Protein AF-A0A3E0IY91-F1 (afdb_monomer_lite)

Secondary structure (DSSP, 8-state):
-HHHHHHHHHHHHHHHTT-HHHHHHHHHHHHHHHHHHHHHTT-HHHHHHHHHHHHHHHHHHHHH--

pLDDT: mean 85.57, std 7.38, range [62.91, 95.19]

Radius of gyration: 11.89 Å; chains: 1; bounding box: 21×21×34 Å

Structure (mmCIF, N/CA/C/O backbone):
data_AF-A0A3E0IY91-F1
#
_entry.id   AF-A0A3E0IY91-F1
#
loop_
_atom_site.group_PDB
_atom_site.id
_atom_site.type_symbol
_atom_site.label_atom_id
_atom_site.label_alt_id
_atom_site.label_comp_id
_atom_site.label_asym_id
_atom_site.label_entity_id
_atom_site.label_seq_id
_atom_site.pdbx_PDB_ins_code
_atom_site.Cartn_x
_atom_site.Cartn_y
_atom_site.Cartn_z
_atom_site.occupancy
_atom_site.B_iso_or_equiv
_atom_site.auth_seq_id
_atom_site.auth_comp_id
_atom_site.auth_asym_id
_atom_site.auth_atom_id
_atom_site.pdbx_PDB_model_num
ATOM 1 N N . MET A 1 1 ? -5.191 12.637 6.657 1.00 62.91 1 MET A N 1
ATOM 2 C CA . MET A 1 1 ? -4.810 11.299 6.149 1.00 62.91 1 MET A CA 1
ATOM 3 C C . MET A 1 1 ? -5.782 10.730 5.108 1.00 62.91 1 MET A C 1
ATOM 5 O O . MET A 1 1 ? -5.364 10.507 3.985 1.00 62.91 1 MET A O 1
ATOM 9 N N . ARG A 1 2 ? -7.080 10.543 5.406 1.00 65.56 2 ARG A N 1
ATOM 10 C CA . ARG A 1 2 ? -8.035 9.888 4.476 1.00 65.56 2 ARG A CA 1
ATOM 11 C C . ARG A 1 2 ? -8.254 10.631 3.141 1.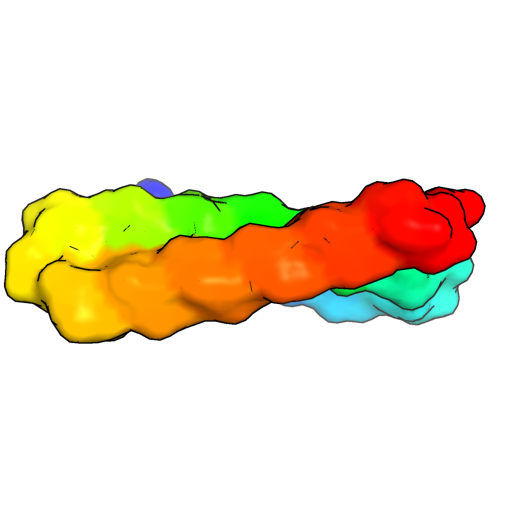00 65.56 2 ARG A C 1
ATOM 13 O O . ARG A 1 2 ? -8.262 10.003 2.092 1.00 65.56 2 ARG A O 1
ATOM 20 N N . LYS A 1 3 ? -8.364 11.969 3.178 1.00 74.31 3 LYS A N 1
ATOM 21 C CA . LYS A 1 3 ? -8.461 12.825 1.974 1.00 74.31 3 LYS A CA 1
ATOM 22 C C . LYS A 1 3 ? -7.177 12.814 1.134 1.00 74.31 3 LYS A C 1
ATOM 24 O O . LYS A 1 3 ? -7.252 12.835 -0.082 1.00 74.31 3 LYS A O 1
ATOM 29 N N . ILE A 1 4 ? -6.020 12.733 1.794 1.00 75.56 4 ILE A N 1
ATOM 30 C CA . ILE A 1 4 ? -4.704 12.679 1.142 1.00 75.56 4 ILE A CA 1
ATOM 31 C C . ILE A 1 4 ? -4.558 11.350 0.387 1.00 75.56 4 ILE A C 1
ATOM 33 O O . ILE A 1 4 ? -4.234 11.364 -0.792 1.00 75.56 4 ILE A O 1
ATOM 37 N N . GLY A 1 5 ? -4.903 10.218 1.016 1.00 71.75 5 GLY A N 1
ATOM 38 C CA . GLY A 1 5 ? -4.895 8.906 0.353 1.00 71.75 5 GLY A CA 1
ATOM 39 C C . GLY A 1 5 ? -5.831 8.824 -0.861 1.00 71.75 5 GLY A C 1
ATOM 40 O O . GLY A 1 5 ? -5.460 8.251 -1.876 1.00 71.75 5 GLY A O 1
ATOM 41 N N . LEU A 1 6 ? -7.011 9.453 -0.799 1.00 78.56 6 LEU A N 1
ATOM 42 C CA . LEU A 1 6 ? -7.928 9.550 -1.947 1.00 78.56 6 LEU A CA 1
ATOM 43 C C . LEU A 1 6 ? -7.332 10.355 -3.110 1.00 78.56 6 LEU A C 1
ATOM 45 O O . LEU A 1 6 ? -7.501 9.987 -4.268 1.00 78.56 6 LEU A O 1
ATOM 49 N N . LEU A 1 7 ? -6.621 11.439 -2.801 1.00 82.88 7 LEU A N 1
ATOM 50 C CA . LEU A 1 7 ? -5.9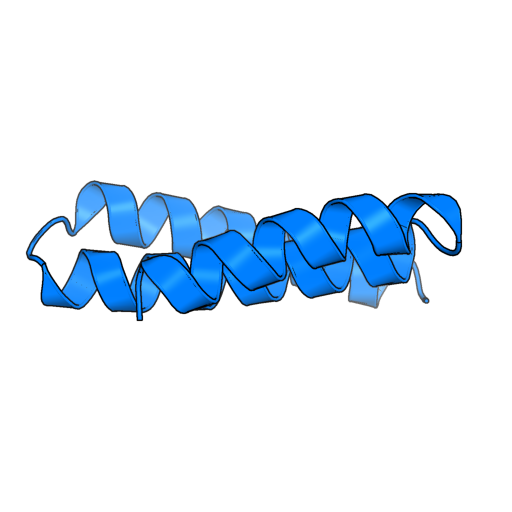83 12.295 -3.799 1.00 82.88 7 LEU A CA 1
ATOM 51 C C . LEU A 1 7 ? -4.843 11.551 -4.510 1.00 82.88 7 LEU A C 1
ATOM 53 O O . LEU A 1 7 ? -4.749 11.588 -5.734 1.00 82.88 7 LEU A O 1
ATOM 57 N N . PHE A 1 8 ? -4.044 10.787 -3.760 1.00 79.25 8 PHE A N 1
ATOM 58 C CA . PHE A 1 8 ? -3.024 9.916 -4.343 1.00 79.25 8 PHE A CA 1
ATOM 59 C C . PHE A 1 8 ? -3.608 8.747 -5.147 1.00 79.25 8 PHE A C 1
ATOM 61 O O . PHE A 1 8 ? -3.006 8.350 -6.139 1.00 79.25 8 PHE A O 1
ATOM 68 N N . LEU A 1 9 ? -4.781 8.224 -4.776 1.00 81.81 9 LEU A N 1
ATOM 69 C CA . LEU A 1 9 ? -5.476 7.195 -5.558 1.00 81.81 9 LEU A CA 1
ATOM 70 C C . LEU A 1 9 ? -5.923 7.729 -6.928 1.00 81.81 9 LEU A C 1
ATOM 72 O O . LEU A 1 9 ? -5.804 7.045 -7.939 1.00 81.81 9 LEU A O 1
ATOM 76 N N . LEU A 1 10 ? -6.403 8.972 -6.986 1.00 82.81 10 LEU A N 1
ATOM 77 C CA . LEU A 1 10 ? -6.727 9.620 -8.260 1.00 82.81 10 LEU A CA 1
ATOM 78 C C . LEU A 1 10 ? -5.467 9.875 -9.100 1.00 82.81 10 LEU A C 1
ATOM 80 O O . LEU A 1 10 ? -5.478 9.647 -10.309 1.00 82.81 10 LEU A O 1
ATOM 84 N N . LEU A 1 11 ? -4.366 10.280 -8.461 1.00 80.50 11 LEU A N 1
ATOM 85 C CA . LEU A 1 11 ? -3.076 10.446 -9.136 1.00 80.50 11 LEU A CA 1
ATOM 86 C C . LEU A 1 11 ? -2.534 9.120 -9.686 1.00 80.50 11 LEU A C 1
ATOM 88 O O . LEU A 1 11 ? -2.023 9.109 -10.804 1.00 80.50 11 LEU A O 1
ATOM 92 N N . SER A 1 12 ? -2.679 8.000 -8.966 1.00 76.75 12 SER A N 1
ATOM 93 C CA . SER A 1 12 ? -2.219 6.694 -9.459 1.00 76.75 12 SER A CA 1
ATOM 94 C C . SER A 1 12 ? -2.960 6.265 -10.726 1.00 76.75 12 SER A C 1
ATOM 96 O O . SER A 1 12 ? -2.346 5.699 -11.625 1.00 76.75 12 SER A O 1
ATOM 98 N N . ILE A 1 13 ? -4.255 6.586 -10.830 1.00 80.38 13 ILE A N 1
ATOM 99 C CA . ILE A 1 13 ? -5.051 6.334 -12.041 1.00 80.38 13 ILE A CA 1
ATOM 100 C C . ILE A 1 13 ? -4.536 7.185 -13.209 1.00 80.38 13 ILE A C 1
ATOM 102 O O . ILE A 1 13 ? -4.358 6.664 -14.305 1.00 80.38 13 ILE A O 1
ATOM 106 N N . GLY A 1 14 ? -4.248 8.471 -12.981 1.00 75.81 14 GLY A N 1
ATOM 107 C CA . GLY A 1 14 ? -3.703 9.355 -14.018 1.00 75.81 14 GLY A CA 1
ATOM 108 C C . GLY A 1 14 ? -2.329 8.909 -14.530 1.00 75.81 14 GLY A C 1
ATOM 109 O O . GLY A 1 14 ? -2.083 8.904 -15.734 1.00 75.81 14 GLY A O 1
ATOM 110 N N . ILE A 1 15 ? -1.446 8.479 -13.626 1.00 80.38 15 ILE A N 1
ATOM 111 C CA . ILE A 1 15 ? -0.082 8.042 -13.962 1.00 80.38 15 ILE A CA 1
ATOM 112 C C . ILE A 1 15 ? -0.081 6.685 -14.682 1.00 80.38 15 ILE A C 1
ATOM 114 O O . ILE A 1 15 ? 0.777 6.454 -15.536 1.00 80.38 15 ILE A O 1
ATOM 118 N N . ALA A 1 16 ? -1.070 5.824 -14.422 1.00 77.56 16 ALA A N 1
ATOM 119 C CA . ALA A 1 16 ? -1.206 4.537 -15.105 1.00 77.56 16 ALA A CA 1
ATOM 120 C C . ALA A 1 16 ? -1.393 4.666 -16.632 1.00 77.56 16 ALA A C 1
ATOM 122 O O . ALA A 1 16 ? -1.029 3.743 -17.355 1.00 77.56 16 ALA A O 1
ATOM 123 N N . PHE A 1 17 ? -1.891 5.804 -17.137 1.00 77.56 17 PHE A N 1
ATOM 124 C CA . PHE A 1 17 ? -1.977 6.070 -18.583 1.00 77.56 17 PHE A CA 1
ATOM 125 C C . PHE A 1 17 ? -0.617 6.356 -19.238 1.00 77.56 17 PHE A C 1
ATOM 127 O O . PHE A 1 17 ? -0.500 6.251 -20.456 1.00 77.56 17 PHE A O 1
ATOM 134 N N . ILE A 1 18 ? 0.398 6.723 -18.449 1.00 81.56 18 ILE A N 1
ATOM 135 C CA . ILE A 1 18 ? 1.758 7.013 -18.925 1.00 81.56 18 ILE A CA 1
ATOM 136 C C . ILE A 1 18 ? 2.647 5.781 -18.740 1.00 81.56 18 ILE A C 1
ATOM 138 O O . ILE A 1 18 ? 3.325 5.355 -19.670 1.00 81.56 18 ILE A O 1
ATOM 142 N N . ASN A 1 19 ? 2.641 5.202 -17.537 1.00 84.31 19 ASN A N 1
ATOM 143 C CA . ASN A 1 19 ? 3.354 3.969 -17.227 1.00 84.31 19 ASN A CA 1
ATOM 144 C C . ASN A 1 19 ? 2.555 3.175 -16.183 1.00 84.31 19 ASN A C 1
ATOM 146 O O . ASN A 1 19 ? 2.379 3.604 -15.037 1.00 84.31 19 ASN A O 1
ATOM 150 N N . VAL A 1 20 ? 2.091 1.995 -16.594 1.00 85.44 20 VAL A N 1
ATOM 151 C CA . VAL A 1 20 ? 1.263 1.108 -15.770 1.00 85.44 20 VAL A CA 1
ATOM 152 C C . VAL A 1 20 ? 2.021 0.635 -14.528 1.00 85.44 20 VAL A C 1
ATOM 154 O O . VAL A 1 20 ? 1.443 0.643 -13.445 1.00 85.44 20 VAL A O 1
ATOM 157 N N . ASN A 1 21 ? 3.31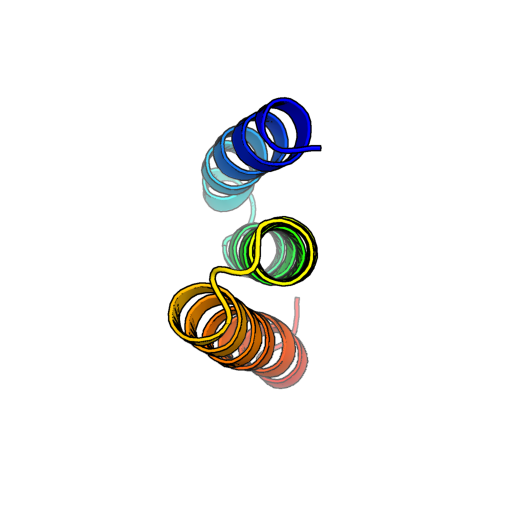1 0.304 -14.635 1.00 85.38 21 ASN A N 1
ATOM 158 C CA . ASN A 1 21 ? 4.120 -0.162 -13.504 1.00 85.38 21 ASN A CA 1
ATOM 159 C C . ASN A 1 21 ? 4.251 0.922 -12.428 1.00 85.38 21 ASN A C 1
ATOM 161 O O . ASN A 1 21 ? 4.038 0.657 -11.246 1.00 85.38 21 ASN A O 1
ATOM 165 N N . ILE A 1 22 ? 4.519 2.167 -12.832 1.00 85.19 22 ILE A N 1
ATOM 166 C CA . ILE A 1 22 ? 4.598 3.307 -11.906 1.00 85.19 22 ILE A CA 1
ATOM 167 C C . ILE A 1 22 ? 3.222 3.583 -11.280 1.00 85.19 22 ILE A C 1
ATOM 169 O O . ILE A 1 22 ? 3.126 3.799 -10.070 1.00 85.19 22 ILE A O 1
ATOM 173 N N . GLY A 1 23 ? 2.143 3.529 -12.068 1.00 86.75 23 GLY A N 1
ATOM 174 C CA . GLY A 1 23 ? 0.777 3.701 -11.564 1.00 86.75 23 GLY A CA 1
ATOM 175 C C . GLY A 1 23 ? 0.389 2.645 -10.523 1.00 86.75 23 GLY A C 1
ATOM 176 O O . GLY A 1 23 ? -0.103 2.989 -9.446 1.00 86.75 23 GLY A O 1
ATOM 177 N N . VAL A 1 24 ? 0.671 1.369 -10.801 1.00 87.88 24 VAL A N 1
ATOM 178 C CA . VAL A 1 24 ? 0.409 0.244 -9.887 1.00 87.88 24 VAL A CA 1
ATOM 179 C C . VAL A 1 24 ? 1.287 0.328 -8.635 1.00 87.88 24 VAL A C 1
ATOM 181 O O . VAL A 1 24 ? 0.805 0.057 -7.533 1.00 87.88 24 VAL A O 1
ATOM 184 N N . PHE A 1 25 ? 2.536 0.780 -8.762 1.00 89.00 25 PHE A N 1
ATOM 185 C CA . PHE A 1 25 ? 3.427 0.977 -7.619 1.00 89.00 25 PHE A CA 1
ATOM 186 C C . PHE A 1 25 ? 2.883 2.053 -6.673 1.00 89.00 25 PHE A C 1
ATOM 188 O O . PHE A 1 25 ? 2.743 1.819 -5.469 1.00 89.00 25 PHE A O 1
ATOM 195 N N . ILE A 1 26 ? 2.504 3.215 -7.218 1.00 89.19 26 ILE A N 1
ATOM 196 C CA . ILE A 1 26 ? 1.903 4.310 -6.445 1.00 89.19 26 ILE A CA 1
ATOM 197 C C . ILE A 1 26 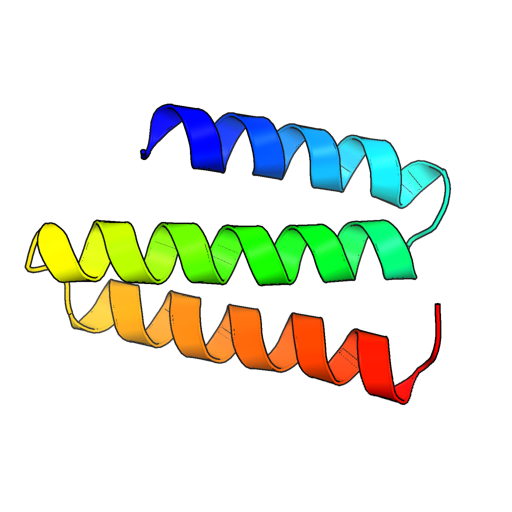? 0.591 3.844 -5.808 1.00 89.19 26 ILE A C 1
ATOM 199 O O . ILE A 1 26 ? 0.341 4.136 -4.639 1.00 89.19 26 ILE A O 1
ATOM 203 N N . PHE A 1 27 ? -0.220 3.067 -6.529 1.00 90.50 27 PHE A N 1
ATOM 204 C CA . PHE A 1 27 ? -1.438 2.473 -5.981 1.00 90.50 27 PHE A CA 1
ATOM 205 C C . PHE A 1 27 ? -1.146 1.557 -4.779 1.00 90.50 27 PHE A C 1
ATOM 207 O O . PHE A 1 27 ? -1.798 1.685 -3.740 1.00 90.50 27 PHE A O 1
ATOM 214 N N . GLY A 1 28 ? -0.121 0.704 -4.860 1.00 90.56 28 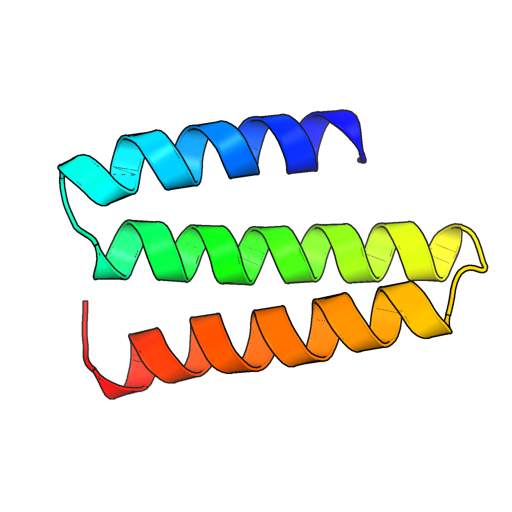GLY A N 1
ATOM 215 C CA . GLY A 1 28 ? 0.336 -0.117 -3.733 1.00 90.56 28 GLY A CA 1
ATOM 216 C C . GLY A 1 28 ? 0.730 0.720 -2.508 1.00 90.56 28 GLY A C 1
ATOM 217 O O . GLY A 1 28 ? 0.277 0.449 -1.393 1.00 90.56 28 GLY A O 1
ATOM 218 N N . VAL A 1 29 ? 1.472 1.814 -2.711 1.00 90.31 29 VAL A N 1
ATOM 219 C CA . VAL A 1 29 ? 1.846 2.764 -1.641 1.00 90.31 29 VAL A CA 1
ATOM 220 C C . VAL A 1 29 ? 0.616 3.418 -1.002 1.00 90.31 29 VAL A C 1
ATOM 222 O O . VAL A 1 29 ? 0.532 3.555 0.222 1.00 90.31 29 VAL A O 1
ATOM 225 N N . VAL A 1 30 ? -0.384 3.782 -1.802 1.00 92.06 30 VAL A N 1
ATOM 226 C CA . VAL A 1 30 ? -1.642 4.356 -1.303 1.00 92.06 30 VAL A CA 1
ATOM 227 C C . VAL A 1 30 ? -2.403 3.372 -0.418 1.00 92.06 30 VAL A C 1
ATOM 229 O O . VAL A 1 30 ? -2.957 3.769 0.614 1.00 92.06 30 VAL A O 1
ATOM 232 N N . LEU A 1 31 ? -2.398 2.086 -0.765 1.00 92.38 31 LEU A N 1
ATOM 233 C CA . LEU A 1 31 ? -3.006 1.043 0.058 1.00 92.38 31 LEU A CA 1
ATOM 234 C C . LEU A 1 31 ? -2.301 0.896 1.413 1.00 92.38 31 LEU A C 1
ATOM 236 O O . LEU A 1 31 ? -2.985 0.754 2.429 1.00 92.38 31 LEU A O 1
ATOM 240 N N . PHE A 1 32 ? -0.974 1.050 1.482 1.00 91.75 32 PHE A N 1
ATOM 241 C CA . PHE A 1 32 ? -0.268 1.114 2.770 1.00 91.75 32 PHE A CA 1
ATOM 242 C C . PHE A 1 32 ? -0.726 2.301 3.626 1.00 91.75 32 PHE A C 1
ATOM 244 O O . PHE A 1 32 ? -1.004 2.136 4.817 1.00 91.75 32 PHE A O 1
ATOM 251 N N . ILE A 1 33 ? -0.896 3.483 3.026 1.00 89.62 33 ILE A N 1
ATOM 252 C CA . ILE A 1 33 ? -1.413 4.662 3.738 1.00 89.62 33 ILE A CA 1
ATOM 253 C C . ILE A 1 33 ? -2.828 4.384 4.271 1.00 89.62 33 ILE A C 1
ATOM 255 O O . ILE A 1 33 ? -3.123 4.667 5.437 1.00 89.62 33 ILE A O 1
ATOM 259 N N . PHE A 1 34 ? -3.710 3.785 3.464 1.00 88.50 34 PHE A N 1
ATOM 260 C CA . PHE A 1 34 ? -5.055 3.410 3.915 1.00 88.50 34 PHE A CA 1
ATOM 261 C C . PHE A 1 34 ? -5.050 2.325 4.989 1.00 88.50 34 PHE A C 1
ATOM 263 O O . PHE A 1 34 ? -5.907 2.359 5.880 1.00 88.50 34 PHE A O 1
ATOM 270 N N . SER A 1 35 ? -4.100 1.394 4.949 1.00 91.50 35 SER A N 1
ATOM 271 C CA . SER A 1 35 ? -3.928 0.397 6.001 1.00 91.50 35 SER A CA 1
ATOM 272 C C . SER A 1 35 ? -3.639 1.056 7.349 1.00 91.50 35 SER A C 1
ATOM 274 O O . SER A 1 35 ? -4.361 0.788 8.314 1.00 91.50 35 SER A O 1
ATOM 276 N N . ILE A 1 36 ? -2.675 1.980 7.403 1.00 89.88 36 ILE A N 1
ATOM 277 C CA . ILE A 1 36 ? -2.302 2.703 8.630 1.00 89.88 36 ILE A CA 1
ATOM 278 C C . ILE A 1 36 ? -3.495 3.503 9.170 1.00 89.88 36 ILE A C 1
ATOM 280 O O . ILE A 1 36 ? -3.804 3.454 10.362 1.00 89.88 36 ILE A O 1
ATOM 284 N N . VAL A 1 37 ? -4.224 4.196 8.292 1.00 89.56 37 VAL A N 1
ATOM 285 C CA . VAL A 1 37 ? -5.397 4.995 8.687 1.00 89.56 37 VAL A CA 1
ATOM 286 C C . VAL A 1 37 ? -6.510 4.128 9.275 1.00 89.56 37 VAL A C 1
ATOM 288 O O . VAL A 1 37 ? -7.129 4.499 10.276 1.00 89.56 37 VAL A O 1
ATOM 291 N N . ASN A 1 38 ? -6.786 2.972 8.668 1.00 89.25 38 ASN A N 1
ATOM 292 C CA . ASN A 1 38 ? -7.817 2.066 9.173 1.00 89.25 38 ASN A CA 1
ATOM 293 C C . ASN A 1 38 ? -7.378 1.347 10.451 1.00 89.25 38 ASN A C 1
ATOM 295 O O . ASN A 1 38 ? -8.230 1.080 11.300 1.00 89.25 38 ASN A O 1
ATOM 299 N N . PHE A 1 39 ? -6.076 1.109 10.630 1.00 90.00 39 PHE A N 1
ATOM 300 C CA . PHE A 1 39 ? -5.528 0.576 11.875 1.00 90.00 39 PHE A CA 1
ATOM 301 C C . PHE A 1 39 ? -5.787 1.539 13.038 1.00 90.00 39 PHE A C 1
ATOM 303 O O . PHE A 1 39 ? -6.359 1.145 14.052 1.00 90.00 39 PHE A O 1
ATOM 310 N N . GLN A 1 40 ? -5.475 2.825 12.842 1.00 88.50 40 GLN A N 1
ATOM 311 C CA . GLN A 1 40 ? -5.743 3.886 13.822 1.00 88.50 40 GLN A CA 1
ATOM 312 C C . GLN A 1 40 ? -7.240 4.069 14.102 1.00 88.50 40 GLN A C 1
ATOM 314 O O . GLN A 1 40 ? -7.631 4.377 15.221 1.00 88.50 40 GLN A O 1
ATOM 319 N N . SER A 1 41 ? -8.096 3.832 13.104 1.00 88.19 41 SER A N 1
ATOM 320 C CA . SER A 1 41 ? -9.558 3.924 13.244 1.00 88.19 41 SER A CA 1
ATOM 321 C C . SER A 1 41 ? -10.196 2.666 13.860 1.00 88.19 41 SER A C 1
ATOM 323 O O . SER A 1 41 ? -11.408 2.484 13.752 1.00 88.19 41 SER A O 1
ATOM 325 N N . ASN A 1 42 ? -9.392 1.774 14.452 1.00 88.69 42 ASN A N 1
ATOM 326 C CA . ASN A 1 42 ? -9.794 0.496 15.053 1.00 88.69 42 ASN A CA 1
ATOM 327 C C . ASN A 1 42 ? -10.483 -0.495 14.085 1.00 88.69 42 ASN A C 1
ATOM 329 O O . ASN A 1 42 ? -11.075 -1.489 14.503 1.00 88.69 42 ASN A O 1
ATOM 333 N N . LYS A 1 43 ? -10.362 -0.276 12.769 1.00 87.81 43 LYS A N 1
ATOM 334 C CA . LYS A 1 43 ? -10.878 -1.152 11.704 1.00 87.81 43 LYS A CA 1
ATOM 335 C C . LYS A 1 43 ? -9.796 -2.136 11.267 1.00 87.81 43 LYS A C 1
ATOM 337 O O . LYS A 1 43 ? -9.327 -2.108 10.127 1.00 87.81 43 LYS A O 1
ATOM 342 N N . ARG A 1 44 ? -9.375 -2.999 12.198 1.00 88.06 44 ARG A N 1
ATOM 343 C CA . ARG A 1 44 ? -8.216 -3.897 12.027 1.00 88.06 44 ARG A CA 1
ATOM 344 C C . ARG A 1 44 ? -8.350 -4.819 10.814 1.00 88.06 44 ARG A C 1
ATOM 346 O O . ARG A 1 44 ? -7.422 -4.896 10.021 1.00 88.06 44 ARG A O 1
ATOM 353 N N . ALA A 1 45 ? -9.515 -5.438 10.613 1.00 91.88 45 ALA A N 1
ATOM 354 C CA . ALA A 1 45 ? -9.755 -6.311 9.459 1.00 91.88 45 ALA A CA 1
ATOM 355 C C . ALA A 1 45 ? -9.523 -5.582 8.122 1.00 91.88 45 ALA A C 1
ATOM 357 O O . ALA A 1 45 ? -8.774 -6.053 7.272 1.00 91.88 45 ALA A O 1
ATOM 358 N N . THR A 1 46 ? -10.094 -4.386 7.963 1.00 90.38 46 THR A N 1
ATOM 359 C CA . THR A 1 46 ? -9.925 -3.574 6.749 1.00 90.38 46 THR A CA 1
ATOM 360 C C . THR A 1 46 ? -8.480 -3.101 6.574 1.00 90.38 46 THR A C 1
ATOM 362 O O . THR A 1 46 ? -7.976 -3.043 5.457 1.00 90.38 46 THR A O 1
ATOM 365 N N . SER A 1 47 ? -7.789 -2.793 7.674 1.00 91.81 47 SER A N 1
ATOM 366 C CA . SER A 1 47 ? -6.370 -2.435 7.652 1.00 91.81 47 SER A CA 1
ATOM 367 C C . SER A 1 47 ? -5.484 -3.574 7.140 1.00 91.81 47 SER A C 1
ATOM 369 O O . SER A 1 47 ? -4.638 -3.324 6.280 1.00 91.81 47 SER A O 1
ATOM 371 N N . TYR A 1 48 ? -5.703 -4.811 7.597 1.00 92.94 48 TYR A N 1
ATOM 372 C CA . TYR A 1 48 ? -4.942 -5.972 7.124 1.00 92.94 48 TYR A CA 1
ATOM 373 C C . TYR A 1 48 ? -5.182 -6.258 5.645 1.00 92.94 48 TYR A C 1
ATOM 375 O O . TYR A 1 48 ? -4.231 -6.540 4.923 1.00 92.94 48 TYR A O 1
ATOM 383 N N . ILE A 1 49 ? -6.426 -6.117 5.179 1.00 94.31 49 ILE A N 1
ATOM 384 C CA . ILE A 1 49 ? -6.760 -6.254 3.757 1.00 94.31 49 ILE A CA 1
ATOM 385 C C . ILE A 1 49 ? -5.953 -5.245 2.931 1.00 94.31 49 ILE A C 1
ATOM 387 O O . ILE A 1 49 ? -5.246 -5.633 2.004 1.00 94.31 49 ILE A O 1
ATOM 391 N N . TYR A 1 50 ? -5.989 -3.960 3.296 1.00 93.31 50 TYR A N 1
ATOM 392 C CA . TYR A 1 50 ? -5.226 -2.939 2.574 1.00 93.31 50 TYR A CA 1
ATOM 393 C C . TYR A 1 50 ? -3.714 -3.146 2.654 1.00 93.31 50 TYR A C 1
ATOM 395 O O . TYR A 1 50 ? -3.021 -2.891 1.674 1.00 93.31 50 TYR A O 1
ATOM 403 N N . PHE A 1 51 ? -3.205 -3.639 3.783 1.00 93.31 51 PHE A N 1
ATOM 404 C CA . PHE A 1 51 ? -1.790 -3.966 3.926 1.00 93.31 51 PHE A CA 1
ATOM 405 C C . PHE A 1 51 ? -1.383 -5.073 2.956 1.00 93.31 51 PHE A C 1
ATOM 407 O O . PHE A 1 51 ? -0.439 -4.891 2.197 1.00 93.31 51 PHE A O 1
ATOM 414 N N . LEU A 1 52 ? -2.124 -6.186 2.943 1.00 95.19 52 LEU A N 1
ATOM 415 C CA . LEU A 1 52 ? -1.835 -7.342 2.098 1.00 95.19 52 LEU A CA 1
ATOM 416 C C . LEU A 1 52 ? -1.874 -6.967 0.613 1.00 95.19 52 LEU A C 1
ATOM 418 O O . LEU A 1 52 ? -0.934 -7.264 -0.119 1.00 95.19 52 LEU A O 1
ATOM 422 N N . PHE A 1 53 ? -2.927 -6.268 0.177 1.00 92.19 53 PHE A N 1
ATOM 423 C CA . PHE A 1 53 ? -3.033 -5.819 -1.211 1.00 92.19 53 PHE A CA 1
ATOM 424 C C . PHE A 1 53 ? -1.935 -4.816 -1.571 1.00 92.19 53 PHE A C 1
ATOM 426 O O . PHE A 1 53 ? -1.327 -4.958 -2.628 1.00 92.19 53 PHE A O 1
ATOM 433 N N . GLY A 1 54 ? -1.629 -3.851 -0.697 1.00 92.69 54 GLY A N 1
ATOM 434 C CA . GLY A 1 54 ? -0.512 -2.925 -0.909 1.00 92.69 54 GLY A CA 1
ATOM 435 C C . GLY A 1 54 ? 0.808 -3.664 -1.120 1.00 92.69 54 GLY A C 1
ATOM 436 O O . GLY A 1 54 ? 1.526 -3.387 -2.075 1.00 92.69 54 GLY A O 1
ATOM 437 N N . LEU A 1 55 ? 1.066 -4.683 -0.298 1.00 93.62 55 LEU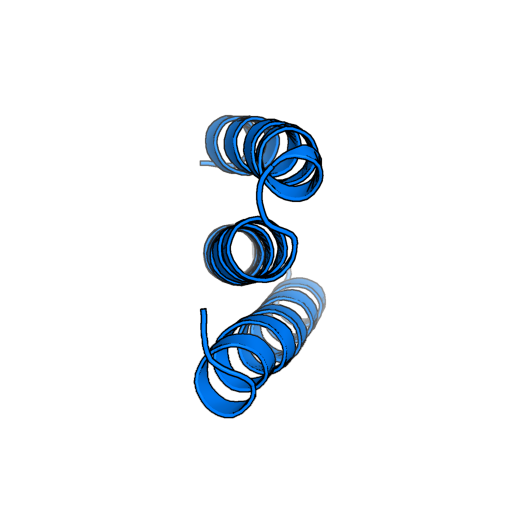 A N 1
ATOM 438 C CA . LEU A 1 55 ? 2.240 -5.549 -0.388 1.00 93.62 55 LEU A CA 1
ATOM 439 C C . LEU A 1 55 ? 2.315 -6.285 -1.731 1.00 93.62 55 LEU A C 1
ATOM 441 O O . LEU A 1 55 ? 3.352 -6.240 -2.390 1.00 93.62 55 LEU A O 1
ATOM 445 N N . VAL A 1 56 ? 1.213 -6.908 -2.159 1.00 93.50 56 VAL A N 1
ATOM 446 C CA . VAL A 1 56 ? 1.135 -7.634 -3.437 1.00 93.50 56 VAL A CA 1
ATOM 447 C C . VAL A 1 56 ? 1.406 -6.706 -4.618 1.00 93.50 56 VAL A C 1
ATOM 449 O O . VAL A 1 56 ? 2.213 -7.051 -5.478 1.00 93.50 56 VAL A O 1
ATOM 452 N N . PHE A 1 57 ? 0.782 -5.527 -4.659 1.00 90.00 57 PHE A N 1
ATOM 453 C CA . PHE A 1 57 ? 0.970 -4.594 -5.771 1.00 90.00 57 PHE A CA 1
ATOM 454 C C . PHE A 1 57 ? 2.384 -4.016 -5.803 1.00 90.00 57 PHE A C 1
ATOM 456 O O . PHE A 1 57 ? 3.005 -4.013 -6.862 1.00 90.00 57 PHE A O 1
ATOM 463 N N . THR A 1 58 ? 2.926 -3.595 -4.657 1.00 90.50 58 THR A N 1
ATOM 464 C CA . THR A 1 58 ? 4.276 -3.024 -4.583 1.00 90.50 58 THR A CA 1
ATOM 465 C C . THR A 1 58 ? 5.354 -4.061 -4.907 1.00 90.50 58 THR A C 1
ATOM 467 O O . THR A 1 58 ? 6.228 -3.786 -5.730 1.00 90.50 58 THR A O 1
ATOM 470 N N . ILE A 1 59 ? 5.289 -5.267 -4.330 1.00 90.88 59 ILE A N 1
ATOM 471 C CA . ILE A 1 59 ? 6.243 -6.341 -4.655 1.00 90.88 59 ILE A CA 1
ATOM 472 C C . ILE A 1 59 ? 6.081 -6.790 -6.104 1.00 90.88 59 ILE A C 1
ATOM 474 O O . ILE A 1 59 ? 7.086 -6.947 -6.792 1.00 90.88 59 ILE A O 1
ATOM 478 N N . GLY A 1 60 ? 4.843 -6.948 -6.577 1.00 86.50 60 GLY A N 1
ATOM 479 C CA . GLY A 1 60 ? 4.556 -7.309 -7.962 1.00 86.50 60 GLY A CA 1
ATOM 480 C C . GLY A 1 60 ? 5.268 -6.377 -8.937 1.00 86.50 60 GLY A C 1
ATOM 481 O O . GLY A 1 60 ? 6.010 -6.856 -9.788 1.00 86.50 60 GLY A O 1
ATOM 482 N N . THR A 1 61 ? 5.153 -5.060 -8.730 1.00 87.50 61 THR A N 1
ATOM 483 C CA . THR A 1 61 ? 5.846 -4.060 -9.560 1.00 87.50 61 THR A CA 1
ATOM 484 C C . THR A 1 61 ? 7.367 -4.091 -9.443 1.00 87.50 61 THR A C 1
ATOM 486 O O . THR A 1 61 ? 8.052 -3.881 -10.439 1.00 87.50 61 THR A O 1
ATOM 489 N N . ILE A 1 62 ? 7.917 -4.382 -8.258 1.00 85.81 62 ILE A N 1
ATOM 490 C CA . ILE A 1 62 ? 9.372 -4.503 -8.075 1.00 85.81 62 ILE A CA 1
ATOM 491 C C . ILE A 1 62 ? 9.915 -5.715 -8.846 1.00 85.81 62 ILE A C 1
ATOM 493 O O . ILE A 1 62 ? 10.994 -5.629 -9.427 1.00 85.81 62 ILE A O 1
ATOM 497 N N . ILE A 1 63 ? 9.173 -6.828 -8.874 1.00 87.06 63 ILE A N 1
ATOM 498 C CA . ILE A 1 63 ? 9.576 -8.055 -9.575 1.00 87.06 63 ILE A CA 1
ATOM 499 C C . ILE A 1 63 ? 9.502 -7.878 -11.096 1.00 87.06 63 ILE A C 1
ATOM 501 O O . ILE A 1 63 ? 10.411 -8.316 -11.797 1.00 87.06 63 ILE A O 1
ATOM 505 N N . THR A 1 64 ? 8.442 -7.255 -11.621 1.00 80.50 64 THR A N 1
ATOM 506 C CA . THR A 1 64 ? 8.292 -7.038 -13.073 1.00 80.50 64 THR A CA 1
ATOM 507 C C . THR A 1 64 ? 9.217 -5.959 -13.635 1.00 80.50 64 THR A C 1
ATOM 509 O O . THR A 1 64 ? 9.447 -5.945 -14.841 1.00 80.50 64 THR A O 1
ATOM 512 N N . GLY A 1 65 ? 9.768 -5.088 -12.786 1.00 71.12 65 GLY A N 1
ATOM 513 C CA . GLY A 1 65 ? 10.545 -3.922 -13.210 1.00 71.12 65 GLY A CA 1
ATOM 514 C C . GLY A 1 65 ? 9.652 -2.733 -13.592 1.00 71.12 65 GLY A C 1
ATOM 515 O O . GLY A 1 65 ? 8.485 -2.910 -13.942 1.00 71.12 65 GLY A O 1
ATOM 516 N N . PHE A 1 66 ? 10.200 -1.518 -13.466 1.00 66.38 66 PHE A N 1
ATOM 517 C CA . PHE A 1 66 ? 9.515 -0.251 -13.768 1.00 66.38 66 PHE A CA 1
ATOM 518 C C . PHE A 1 66 ? 9.456 0.050 -15.267 1.00 66.38 66 PHE A C 1
ATOM 520 O O . PHE A 1 66 ? 10.505 -0.089 -15.931 1.00 66.38 66 PHE A O 1
#

Organism: NCBI:txid156205

Sequence (66 aa):
MRKIGLLFLLLSIGIAFINVNIGVFIFGVVLFIFSIVNFQSNKRATSYIYFLFGLVFTIGTIITGF

Foldseek 3Di:
DVVVLVVLLVVLVVCCVVPVLSSLLSPLVSLQVVLVVCVVVVVNVSSVVSPVSSVCSNVVSVVVDD